Protein AF-A0A2X3J809-F1 (afdb_monomer_lite)

Structure (mmCIF, N/CA/C/O backbone):
data_AF-A0A2X3J809-F1
#
_entry.id   AF-A0A2X3J809-F1
#
loop_
_atom_site.group_PDB
_atom_site.id
_atom_site.type_symbol
_atom_site.label_atom_id
_atom_site.label_alt_id
_atom_site.label_comp_id
_atom_site.label_asym_id
_atom_site.label_entity_id
_atom_site.label_seq_id
_atom_site.pdbx_PDB_ins_code
_atom_site.Cartn_x
_atom_site.Cartn_y
_atom_site.Cartn_z
_atom_site.occupancy
_atom_site.B_iso_or_equiv
_atom_site.auth_seq_id
_atom_site.auth_comp_id
_atom_site.auth_asym_id
_atom_site.auth_atom_id
_atom_site.pdbx_PDB_model_num
ATOM 1 N N . MET A 1 1 ? 45.911 -4.364 -19.048 1.00 40.38 1 MET A N 1
ATOM 2 C CA . MET A 1 1 ? 47.006 -3.834 -19.887 1.00 40.38 1 MET A CA 1
ATOM 3 C C . MET A 1 1 ? 46.493 -2.550 -20.517 1.00 40.38 1 MET A C 1
ATOM 5 O O . MET A 1 1 ? 45.427 -2.573 -21.114 1.00 40.38 1 MET A O 1
ATOM 9 N N . VAL A 1 2 ? 47.147 -1.424 -20.239 1.00 45.34 2 VAL A N 1
ATOM 10 C CA . VAL A 1 2 ? 46.703 -0.082 -20.645 1.00 45.34 2 VAL A CA 1
ATOM 11 C C . VAL A 1 2 ? 47.252 0.215 -22.036 1.00 45.34 2 VAL A C 1
ATOM 13 O O . VAL A 1 2 ? 48.455 0.073 -22.239 1.00 45.34 2 VAL A O 1
ATOM 16 N N . VAL A 1 3 ? 46.411 0.695 -22.952 1.00 55.03 3 VAL A N 1
ATOM 17 C CA . VAL A 1 3 ? 46.874 1.407 -24.150 1.00 55.03 3 VAL A CA 1
ATOM 18 C C . VAL A 1 3 ? 46.124 2.733 -24.216 1.00 55.03 3 VAL A C 1
ATOM 20 O O . VAL A 1 3 ? 44.897 2.768 -24.234 1.00 55.03 3 VAL A O 1
ATOM 23 N N . ARG A 1 4 ? 46.891 3.823 -24.155 1.00 51.44 4 ARG A N 1
ATOM 24 C CA . ARG A 1 4 ? 46.439 5.216 -24.206 1.00 51.44 4 ARG A CA 1
ATOM 25 C C . ARG A 1 4 ? 46.683 5.694 -25.636 1.00 51.44 4 ARG A C 1
ATOM 27 O O . ARG A 1 4 ? 47.811 5.582 -26.106 1.00 51.44 4 ARG A O 1
ATOM 34 N N . GLY A 1 5 ? 45.659 6.207 -26.309 1.00 45.81 5 GLY A N 1
ATOM 35 C CA . GLY A 1 5 ? 45.765 6.815 -27.636 1.00 45.81 5 GLY A CA 1
ATOM 36 C C . GLY A 1 5 ? 45.104 8.186 -27.607 1.00 45.81 5 GLY A C 1
ATOM 37 O O . GLY A 1 5 ? 43.903 8.289 -27.390 1.00 45.81 5 GLY A O 1
ATOM 38 N N . ALA A 1 6 ? 45.923 9.223 -27.732 1.00 49.56 6 ALA A N 1
ATOM 39 C CA . ALA A 1 6 ? 45.580 10.625 -27.565 1.00 49.56 6 ALA A CA 1
ATOM 40 C C . ALA A 1 6 ? 44.672 11.175 -28.677 1.00 49.56 6 ALA A C 1
ATOM 42 O O . ALA A 1 6 ? 44.905 10.888 -29.849 1.00 49.56 6 ALA A O 1
ATOM 43 N N . LYS A 1 7 ? 43.748 12.073 -28.311 1.00 41.41 7 LYS A N 1
ATOM 44 C CA . LYS A 1 7 ? 43.626 13.407 -28.923 1.00 41.41 7 LYS A CA 1
ATOM 45 C C . LYS A 1 7 ? 42.698 14.269 -28.065 1.00 41.41 7 LYS A C 1
ATOM 47 O O . LYS A 1 7 ? 41.488 14.081 -28.070 1.00 41.41 7 LYS A O 1
ATOM 52 N N . GLU A 1 8 ? 43.284 15.185 -27.309 1.00 61.34 8 GLU A N 1
ATOM 53 C CA . GLU A 1 8 ? 42.560 16.240 -26.602 1.00 61.34 8 GLU A CA 1
ATOM 54 C C . GLU A 1 8 ? 42.170 17.318 -27.630 1.00 61.34 8 GLU A C 1
ATOM 56 O O . GLU A 1 8 ? 43.069 17.835 -28.302 1.00 61.34 8 GLU A O 1
ATOM 61 N N . PRO A 1 9 ? 40.878 17.631 -27.848 1.00 54.44 9 PRO A N 1
ATOM 62 C CA . PRO A 1 9 ? 40.501 18.791 -28.635 1.00 54.44 9 PRO A CA 1
ATOM 63 C C . PRO A 1 9 ? 40.468 20.050 -27.763 1.00 54.44 9 PRO A C 1
ATOM 65 O O . PRO A 1 9 ? 40.027 20.035 -26.616 1.00 54.44 9 PRO A O 1
ATOM 68 N N . GLU A 1 10 ? 40.964 21.130 -28.360 1.00 50.47 10 GLU A N 1
ATOM 69 C CA . GLU A 1 10 ? 41.133 22.475 -27.822 1.00 50.47 10 GLU A CA 1
ATOM 70 C C . GLU A 1 10 ? 39.976 23.004 -26.965 1.00 50.47 10 GLU A C 1
ATOM 72 O O . GLU A 1 10 ? 38.811 23.040 -27.362 1.00 50.47 10 GLU A O 1
ATOM 77 N N . SER A 1 11 ? 40.364 23.551 -25.814 1.00 49.53 11 SER A N 1
ATOM 78 C CA . SER A 1 11 ? 39.566 24.408 -24.949 1.00 49.53 11 SER A CA 1
ATOM 79 C C . SER A 1 11 ? 39.173 25.704 -25.664 1.00 49.53 11 SER A C 1
ATOM 81 O O . SER A 1 11 ? 39.879 26.709 -25.572 1.00 49.53 11 SER A O 1
ATOM 83 N N . ARG A 1 12 ? 38.024 25.730 -26.340 1.00 55.31 12 ARG A N 1
ATOM 84 C CA . ARG A 1 12 ? 37.297 26.978 -26.614 1.00 55.31 12 ARG A CA 1
ATOM 85 C C . ARG A 1 12 ? 35.847 26.679 -26.984 1.00 55.31 12 ARG A C 1
ATOM 87 O O . ARG A 1 12 ? 35.567 25.694 -27.647 1.00 55.31 12 ARG A O 1
ATOM 94 N N . HIS A 1 13 ? 34.951 27.571 -26.561 1.00 48.03 13 HIS A N 1
ATOM 95 C CA . HIS A 1 13 ? 33.503 27.587 -26.831 1.00 48.03 13 HIS A CA 1
ATOM 96 C C . HIS A 1 13 ? 32.615 26.764 -25.873 1.00 48.03 13 HIS A C 1
ATOM 98 O O . HIS A 1 13 ? 31.774 25.978 -26.297 1.00 48.03 13 HIS A O 1
ATOM 104 N N . TRP A 1 14 ? 32.720 27.017 -24.563 1.00 46.69 14 TRP A N 1
ATOM 105 C CA . TRP A 1 14 ? 31.597 26.758 -23.653 1.00 46.69 14 TRP A CA 1
ATOM 106 C C . TRP A 1 14 ? 30.566 27.884 -23.841 1.00 46.69 14 TRP A C 1
ATOM 108 O O . TRP A 1 14 ? 30.759 28.996 -23.351 1.00 46.69 14 TRP A O 1
ATOM 118 N N . LEU A 1 15 ? 29.513 27.629 -24.619 1.00 54.59 15 LEU A N 1
ATOM 119 C CA . LEU A 1 15 ? 28.340 28.502 -24.702 1.00 54.59 15 LEU A CA 1
ATOM 120 C C . LEU A 1 15 ? 27.302 28.009 -23.678 1.00 54.59 15 LEU A C 1
ATOM 122 O O . LEU A 1 15 ? 26.871 26.857 -23.770 1.00 54.59 15 LEU A O 1
ATOM 126 N N . PRO A 1 16 ? 26.882 28.828 -22.696 1.00 49.75 16 PRO A N 1
ATOM 127 C CA . PRO A 1 16 ? 25.821 28.452 -21.776 1.00 49.75 16 PRO A CA 1
ATOM 128 C C . PRO A 1 16 ? 24.488 28.581 -22.519 1.00 49.75 16 PRO A C 1
ATOM 130 O O . PRO A 1 16 ? 24.013 29.689 -22.752 1.00 49.75 16 PRO A O 1
ATOM 133 N N . GLY A 1 17 ? 23.892 27.465 -22.938 1.00 50.94 17 GLY A N 1
ATOM 134 C CA . GLY A 1 17 ? 22.573 27.537 -23.574 1.00 50.94 17 GLY A CA 1
ATOM 135 C C . GLY A 1 17 ? 22.023 26.273 -24.218 1.00 50.94 17 GLY A C 1
ATOM 136 O O . GLY A 1 17 ? 20.816 26.200 -24.406 1.00 50.94 17 GLY A O 1
ATOM 137 N N . GLN A 1 18 ? 22.841 25.263 -24.512 1.00 51.81 18 GLN A N 1
ATOM 138 C CA . GLN A 1 18 ? 22.359 24.034 -25.152 1.00 51.81 18 GLN A CA 1
ATOM 139 C C . GLN A 1 18 ? 22.982 22.802 -24.502 1.00 51.81 18 GLN A C 1
ATOM 141 O O . GLN A 1 18 ? 23.981 22.245 -24.949 1.00 51.81 18 GLN A O 1
ATOM 146 N N . ALA A 1 19 ? 22.363 22.363 -23.409 1.00 46.34 19 ALA A N 1
ATOM 147 C CA . ALA A 1 19 ? 22.569 21.026 -22.873 1.00 46.34 19 ALA A CA 1
ATOM 148 C C . ALA A 1 19 ? 21.756 20.011 -23.702 1.00 46.34 19 ALA A C 1
ATOM 150 O O . ALA A 1 19 ? 20.809 19.412 -23.204 1.00 46.34 19 ALA A O 1
ATOM 151 N N . GLU A 1 20 ? 22.112 19.812 -24.974 1.00 51.75 20 GLU A N 1
ATOM 152 C CA . GLU A 1 20 ? 21.452 18.826 -25.857 1.00 51.75 20 GLU A CA 1
ATOM 153 C C . GLU A 1 20 ? 21.971 17.385 -25.673 1.00 51.75 20 GLU A C 1
ATOM 155 O O . GLU A 1 20 ? 21.726 16.508 -26.494 1.00 51.75 20 GLU A O 1
ATOM 160 N N . TRP A 1 21 ? 22.662 17.098 -24.568 1.00 47.06 21 TRP A N 1
ATOM 161 C CA . TRP A 1 21 ? 23.171 15.758 -24.242 1.00 47.06 21 TRP A CA 1
ATOM 162 C C . TRP A 1 21 ? 22.759 15.278 -22.843 1.00 47.06 21 TRP A C 1
ATOM 164 O O . TRP A 1 21 ? 23.357 14.365 -22.282 1.00 47.06 21 TRP A O 1
ATOM 174 N N . LEU A 1 22 ? 21.690 15.848 -22.287 1.00 43.97 22 LEU A N 1
ATOM 175 C CA . LEU A 1 22 ? 20.971 15.279 -21.148 1.00 43.97 22 LEU A CA 1
ATOM 176 C C . LEU A 1 22 ? 19.781 14.470 -21.670 1.00 43.97 22 LEU A C 1
ATOM 178 O O . LEU A 1 22 ? 18.618 14.819 -21.484 1.00 43.97 22 LEU A O 1
ATOM 182 N N . VAL A 1 23 ? 20.070 13.330 -22.299 1.00 48.03 23 VAL A N 1
ATOM 183 C CA . VAL A 1 23 ? 19.104 12.230 -22.271 1.00 48.03 23 VAL A CA 1
ATOM 184 C C . VAL A 1 23 ? 19.128 11.744 -20.829 1.00 48.03 23 VAL A C 1
ATOM 186 O O . VAL A 1 23 ? 19.938 10.895 -20.467 1.00 48.03 23 VAL A O 1
ATOM 189 N N . ALA A 1 24 ? 18.303 12.358 -19.977 1.00 51.22 24 ALA A N 1
ATOM 190 C CA . ALA A 1 24 ? 18.004 11.833 -18.658 1.00 51.22 24 ALA A CA 1
ATOM 191 C C . ALA A 1 24 ? 17.515 10.406 -18.889 1.00 51.22 24 ALA A C 1
ATOM 193 O O . ALA A 1 24 ? 16.397 10.200 -19.367 1.00 51.22 24 ALA A O 1
ATOM 194 N N . TRP A 1 25 ? 18.413 9.441 -18.683 1.00 44.59 25 TRP A N 1
ATOM 195 C CA . TRP A 1 25 ? 18.143 8.029 -18.869 1.00 44.59 25 TRP A CA 1
ATOM 196 C C . TRP A 1 25 ? 16.871 7.749 -18.093 1.00 44.59 25 TRP A C 1
ATOM 198 O O . TRP A 1 25 ? 16.827 7.938 -16.878 1.00 44.59 25 TRP A O 1
ATOM 208 N N . LYS A 1 26 ? 15.814 7.470 -18.855 1.00 49.25 26 LYS A N 1
ATOM 209 C CA . LYS A 1 26 ? 14.432 7.401 -18.408 1.00 49.25 26 LYS A CA 1
ATOM 210 C C . LYS A 1 26 ? 14.421 6.426 -17.241 1.00 49.25 26 LYS A C 1
ATOM 212 O O . LYS A 1 26 ? 14.527 5.223 -17.457 1.00 49.25 26 LYS A O 1
ATOM 217 N N . TYR A 1 27 ? 14.407 6.955 -16.021 1.00 46.06 27 TYR A N 1
ATOM 218 C CA . TYR A 1 27 ? 14.429 6.158 -14.805 1.00 46.06 27 TYR A CA 1
ATOM 219 C C . TYR A 1 27 ? 13.123 5.382 -14.843 1.00 46.06 27 TYR A C 1
ATOM 221 O O . TYR A 1 27 ? 12.068 5.960 -14.595 1.00 46.06 27 TYR A O 1
ATOM 229 N N . GLN A 1 28 ? 13.159 4.133 -15.311 1.00 54.62 28 GLN A N 1
ATOM 230 C CA . GLN A 1 28 ? 11.972 3.299 -15.335 1.00 54.62 28 GLN A CA 1
ATOM 231 C C . GLN A 1 28 ? 11.640 3.076 -13.865 1.00 54.62 28 GLN A C 1
ATOM 233 O O . GLN A 1 28 ? 12.425 2.421 -13.174 1.00 54.62 28 GLN A O 1
ATOM 238 N N . PRO A 1 29 ? 10.563 3.684 -13.338 1.00 59.44 29 PRO A N 1
ATOM 239 C CA . PRO A 1 29 ? 10.214 3.446 -11.957 1.00 59.44 29 PRO A CA 1
ATOM 240 C C . PRO A 1 29 ? 9.961 1.950 -11.843 1.00 59.44 29 PRO A C 1
ATOM 242 O O . PRO A 1 29 ? 9.260 1.372 -12.676 1.00 59.44 29 PRO A O 1
ATOM 245 N N . VAL A 1 30 ? 10.585 1.321 -10.852 1.00 72.88 30 VAL A N 1
ATOM 246 C CA . VAL A 1 30 ? 10.403 -0.100 -10.575 1.00 72.88 30 VAL A CA 1
ATOM 247 C C . VAL A 1 30 ? 8.982 -0.276 -10.049 1.00 72.88 30 VAL A C 1
ATOM 249 O O . VAL A 1 30 ? 8.748 -0.259 -8.842 1.00 72.88 30 VAL A O 1
ATOM 252 N N . ALA A 1 31 ? 8.032 -0.360 -10.974 1.00 83.19 31 ALA A N 1
ATOM 253 C CA . ALA A 1 31 ? 6.622 -0.559 -10.721 1.00 83.19 31 ALA A CA 1
ATOM 254 C C . ALA A 1 31 ? 6.230 -1.949 -11.221 1.00 83.19 31 ALA A C 1
ATOM 256 O O . ALA A 1 31 ? 6.598 -2.347 -12.328 1.00 83.19 31 ALA A O 1
ATOM 257 N N . GLN A 1 32 ? 5.513 -2.699 -10.395 1.00 88.06 32 GLN A N 1
ATOM 258 C CA . GLN A 1 32 ? 5.030 -4.039 -10.703 1.00 88.06 32 GLN A CA 1
ATOM 259 C C . GLN A 1 32 ? 3.582 -4.188 -10.255 1.00 88.06 32 GLN A C 1
ATOM 261 O O . GLN A 1 32 ? 3.149 -3.586 -9.271 1.00 88.06 32 GLN A O 1
ATOM 266 N N . VAL A 1 33 ? 2.834 -5.003 -10.994 1.00 90.38 33 VAL A N 1
ATOM 267 C CA . VAL A 1 33 ? 1.445 -5.315 -10.665 1.00 90.38 33 VAL A CA 1
ATOM 268 C C . VAL A 1 33 ? 1.423 -6.428 -9.626 1.00 90.38 33 VAL A C 1
ATOM 270 O O . VAL A 1 33 ? 2.071 -7.460 -9.795 1.00 90.38 33 VAL A O 1
ATOM 273 N N . ALA A 1 34 ? 0.672 -6.218 -8.550 1.00 91.56 34 ALA A N 1
ATOM 274 C CA . ALA A 1 34 ? 0.515 -7.181 -7.474 1.00 91.56 34 ALA A CA 1
ATOM 275 C C . ALA A 1 34 ? -0.960 -7.359 -7.111 1.00 91.56 34 ALA A C 1
ATOM 277 O O . ALA A 1 34 ? -1.725 -6.399 -7.047 1.00 91.56 34 ALA A O 1
ATOM 278 N N . GLU A 1 35 ? -1.346 -8.600 -6.835 1.00 92.31 35 GLU A N 1
ATOM 279 C CA . GLU A 1 35 ? -2.689 -8.935 -6.366 1.00 92.31 35 GLU A CA 1
ATOM 280 C C . GLU A 1 35 ? -2.814 -8.686 -4.859 1.00 92.31 35 GLU A C 1
ATOM 282 O O . GLU A 1 35 ? -1.957 -9.106 -4.073 1.00 92.31 35 GLU A O 1
ATOM 287 N N . VAL A 1 36 ? -3.897 -8.035 -4.441 1.00 92.81 36 VAL A N 1
ATOM 288 C CA . VAL A 1 36 ? -4.237 -7.825 -3.034 1.00 92.81 36 VAL A CA 1
ATOM 289 C C . VAL A 1 36 ? -4.857 -9.100 -2.472 1.00 92.81 36 VAL A C 1
ATOM 291 O O . VAL A 1 36 ? -5.988 -9.446 -2.784 1.00 92.81 36 VAL A O 1
ATOM 294 N N . LYS A 1 37 ? -4.147 -9.789 -1.578 1.00 93.00 37 LYS A N 1
ATOM 295 C CA . LYS A 1 37 ? -4.652 -11.007 -0.924 1.00 93.00 37 LYS A CA 1
ATOM 296 C C . LYS A 1 37 ? -5.593 -10.713 0.235 1.00 93.00 37 LYS A C 1
ATOM 298 O O . LYS A 1 37 ? -6.559 -11.434 0.453 1.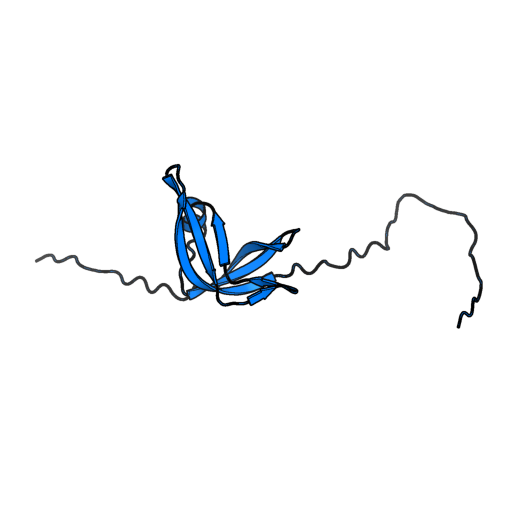00 93.00 37 LYS A O 1
ATOM 303 N N . ALA A 1 38 ? -5.268 -9.700 1.031 1.00 91.12 38 ALA A N 1
ATOM 304 C CA . ALA A 1 38 ? -6.028 -9.359 2.226 1.00 91.12 38 ALA A CA 1
ATOM 305 C C . ALA A 1 38 ? -5.748 -7.921 2.655 1.00 91.12 38 ALA A C 1
ATOM 307 O O . ALA A 1 38 ? -4.683 -7.373 2.373 1.00 91.12 38 ALA A O 1
ATOM 308 N N . ILE A 1 39 ? -6.673 -7.339 3.412 1.00 91.75 39 ILE A N 1
ATOM 309 C CA . ILE A 1 39 ? -6.529 -6.005 3.995 1.00 91.75 39 ILE A CA 1
ATOM 310 C C . ILE A 1 39 ? -6.570 -6.152 5.513 1.00 91.75 39 ILE A C 1
ATOM 312 O O . ILE A 1 39 ? -7.505 -6.725 6.065 1.00 91.75 39 ILE A O 1
ATOM 316 N N . GLN A 1 40 ? -5.527 -5.672 6.183 1.00 91.75 40 GLN A N 1
ATOM 317 C CA . GLN A 1 40 ? -5.427 -5.630 7.635 1.00 91.75 40 GLN A CA 1
ATOM 318 C C . GLN A 1 40 ? -5.632 -4.206 8.143 1.00 91.75 40 GLN A C 1
ATOM 320 O O . GLN A 1 40 ? -5.067 -3.248 7.613 1.00 91.75 40 GLN A O 1
ATOM 325 N N . PHE A 1 41 ? -6.383 -4.090 9.232 1.00 92.25 41 PHE A N 1
ATOM 326 C CA . PHE A 1 41 ? -6.575 -2.842 9.958 1.00 92.25 41 PHE A CA 1
ATOM 327 C C . PHE A 1 41 ? -5.756 -2.904 11.245 1.00 92.25 41 PHE A C 1
ATOM 329 O O . PHE A 1 41 ? -6.010 -3.732 12.118 1.00 92.25 41 PHE A O 1
ATOM 336 N N . ALA A 1 42 ? -4.742 -2.052 11.347 1.00 88.12 42 ALA A N 1
ATOM 337 C CA . ALA A 1 42 ? -3.898 -1.931 12.524 1.00 88.12 42 ALA A CA 1
ATOM 338 C C . ALA A 1 42 ? -4.369 -0.742 13.368 1.00 88.12 42 ALA A C 1
ATOM 340 O O . ALA A 1 42 ? -4.406 0.389 12.884 1.00 88.12 42 ALA A O 1
ATOM 341 N N . VAL A 1 43 ? -4.709 -0.989 14.632 1.00 90.88 43 VAL A N 1
ATOM 342 C CA . VAL A 1 43 ? -5.123 0.056 15.577 1.00 90.88 43 VAL A CA 1
ATOM 343 C C . VAL A 1 43 ? -3.929 0.443 16.443 1.00 90.88 43 VAL A C 1
ATOM 345 O O . VAL A 1 43 ? -3.351 -0.392 17.137 1.00 90.88 43 VAL A O 1
ATOM 348 N N . GLY A 1 44 ? -3.523 1.710 16.377 1.00 87.44 44 GLY A N 1
ATOM 349 C CA . GLY A 1 44 ? -2.451 2.246 17.211 1.00 87.44 44 GLY A CA 1
ATOM 350 C C . GLY A 1 44 ? -2.904 2.545 18.643 1.00 87.44 44 GLY A C 1
ATOM 351 O O . GLY A 1 44 ? -4.094 2.651 18.928 1.00 87.44 44 GLY A O 1
ATOM 352 N N . LYS A 1 45 ? -1.940 2.791 19.540 1.00 87.12 45 LYS A N 1
ATOM 353 C CA . LYS A 1 45 ? -2.188 3.145 20.956 1.00 87.12 45 LYS A CA 1
ATOM 354 C C . LYS A 1 45 ? -3.075 4.386 21.146 1.00 87.12 45 LYS A C 1
ATOM 356 O O . LYS A 1 45 ? -3.717 4.527 22.175 1.00 87.12 45 LYS A O 1
ATOM 361 N N . SER A 1 46 ? -3.106 5.280 20.159 1.00 86.19 46 SER A N 1
ATOM 362 C CA . SER A 1 46 ? -3.916 6.505 20.143 1.00 86.19 46 SER A CA 1
ATOM 363 C C . SER A 1 46 ? -5.296 6.331 19.493 1.00 86.19 46 SER A C 1
ATOM 365 O O . SER A 1 46 ? -5.965 7.323 19.225 1.00 86.19 46 SER A O 1
ATOM 367 N N . GLY A 1 47 ? -5.706 5.100 19.165 1.00 87.75 47 GLY A N 1
ATOM 368 C CA . GLY A 1 47 ? -6.970 4.817 18.474 1.00 87.75 47 GLY A CA 1
ATOM 369 C C . GLY A 1 47 ? -6.960 5.133 16.973 1.00 87.75 47 GLY A C 1
ATOM 370 O O . GLY A 1 47 ? -7.957 4.915 16.291 1.00 87.75 47 GLY A O 1
ATOM 371 N N . LYS A 1 48 ? -5.838 5.617 16.421 1.00 89.62 48 LYS A N 1
ATOM 372 C CA . LYS A 1 48 ? -5.690 5.819 14.973 1.00 89.62 48 LYS A CA 1
ATOM 373 C C . LYS A 1 48 ? -5.650 4.467 14.259 1.00 89.62 48 LYS A C 1
ATOM 375 O O . LYS A 1 48 ? -4.834 3.611 14.603 1.00 89.62 48 LYS A O 1
ATOM 380 N N . ILE A 1 49 ? -6.510 4.309 13.256 1.00 90.12 49 ILE A N 1
ATOM 381 C CA . ILE A 1 49 ? -6.598 3.103 12.428 1.00 90.12 49 ILE A CA 1
ATOM 382 C C . ILE A 1 49 ? -5.765 3.307 11.162 1.00 90.12 49 ILE A C 1
ATOM 384 O O . ILE A 1 49 ? -6.017 4.227 10.379 1.00 90.12 49 ILE A O 1
ATOM 388 N N . SER A 1 50 ? -4.797 2.420 10.962 1.00 91.12 50 SER A N 1
ATOM 389 C CA . SER A 1 50 ? -3.973 2.335 9.762 1.00 91.12 50 SER A CA 1
ATOM 390 C C . SER A 1 50 ? -4.379 1.123 8.935 1.00 91.12 50 SER A C 1
ATOM 392 O O . SER A 1 50 ? -4.587 0.036 9.471 1.00 91.12 50 SER A O 1
ATOM 394 N N . VAL A 1 51 ? -4.457 1.297 7.623 1.00 92.88 51 VAL A N 1
ATOM 395 C CA . VAL A 1 51 ? -4.808 0.242 6.675 1.00 92.88 51 VAL A CA 1
ATOM 396 C C . VAL A 1 51 ? -3.547 -0.275 6.000 1.00 92.88 51 VAL A C 1
ATOM 398 O O . VAL A 1 51 ? -2.711 0.487 5.506 1.00 92.88 51 VAL A O 1
ATOM 401 N N . VAL A 1 52 ? -3.414 -1.594 5.985 1.00 92.62 52 VAL A N 1
ATOM 402 C CA . VAL A 1 52 ? -2.266 -2.307 5.443 1.00 92.62 52 VAL A CA 1
ATOM 403 C C . VAL A 1 52 ? -2.773 -3.371 4.479 1.00 92.62 52 VAL A C 1
ATOM 405 O O . VAL A 1 52 ? -3.515 -4.262 4.880 1.00 92.62 52 VAL A O 1
ATOM 408 N N . ALA A 1 53 ? -2.361 -3.304 3.217 1.00 92.25 53 ALA A N 1
ATOM 409 C CA . ALA A 1 53 ? -2.669 -4.339 2.239 1.00 92.25 53 ALA A CA 1
ATOM 410 C C . ALA A 1 53 ? -1.573 -5.409 2.243 1.00 92.25 53 ALA A C 1
ATOM 412 O O . ALA A 1 53 ? -0.381 -5.109 2.131 1.00 92.25 53 ALA A O 1
ATOM 413 N N . SER A 1 54 ? -1.987 -6.666 2.358 1.00 93.44 54 SER A N 1
ATOM 414 C CA . SER A 1 54 ? -1.161 -7.826 2.048 1.00 93.44 54 SER A CA 1
ATOM 415 C C . SER A 1 54 ? -1.308 -8.170 0.583 1.00 93.44 54 SER A C 1
ATOM 417 O O . SER A 1 54 ? -2.415 -8.371 0.089 1.00 93.44 54 SER A O 1
ATOM 419 N N . LEU A 1 55 ? -0.172 -8.286 -0.080 1.00 93.12 55 LEU A N 1
ATOM 420 C CA . LEU A 1 55 ? -0.066 -8.557 -1.498 1.00 93.12 55 LEU A CA 1
ATOM 421 C C . LEU A 1 55 ? 0.464 -9.969 -1.729 1.00 93.12 55 LEU A C 1
ATOM 423 O O . LEU A 1 55 ? 1.130 -10.560 -0.869 1.00 93.12 55 LEU A O 1
ATOM 427 N N . ALA A 1 56 ? 0.201 -10.505 -2.915 1.00 91.31 56 ALA A N 1
ATOM 428 C CA . ALA A 1 56 ? 0.988 -11.610 -3.428 1.00 91.31 56 ALA A CA 1
ATOM 429 C C . ALA A 1 56 ? 2.475 -11.201 -3.453 1.00 91.31 56 ALA A C 1
ATOM 431 O O . ALA A 1 56 ? 2.780 -10.053 -3.778 1.00 91.31 56 ALA A O 1
ATOM 432 N N . PRO A 1 57 ? 3.407 -12.095 -3.071 1.00 91.31 57 PRO A N 1
ATOM 433 C CA . PRO A 1 57 ? 4.816 -11.743 -3.037 1.00 91.31 57 PRO A CA 1
ATOM 434 C C . PRO A 1 57 ? 5.308 -11.370 -4.432 1.00 91.31 57 PRO A C 1
ATOM 436 O O . PRO A 1 57 ? 5.331 -12.218 -5.319 1.00 91.31 57 PRO A O 1
ATOM 439 N N . VAL A 1 58 ? 5.711 -10.116 -4.596 1.00 90.19 58 VAL A N 1
ATOM 440 C CA . VAL A 1 58 ? 6.190 -9.570 -5.863 1.00 90.19 58 VAL A CA 1
ATOM 441 C C . VAL A 1 58 ? 7.621 -9.071 -5.682 1.00 90.19 58 VAL A C 1
ATOM 443 O O . VAL A 1 58 ? 7.975 -8.532 -4.629 1.00 90.19 58 VAL A O 1
ATOM 446 N N . MET A 1 59 ? 8.465 -9.307 -6.681 1.00 87.12 59 MET A N 1
ATOM 447 C CA . MET A 1 59 ? 9.826 -8.777 -6.711 1.00 87.12 59 MET A CA 1
ATOM 448 C C . MET A 1 59 ? 9.772 -7.385 -7.330 1.00 87.12 59 MET A C 1
ATOM 450 O O . MET A 1 59 ? 9.415 -7.244 -8.497 1.00 87.12 59 MET A O 1
ATOM 454 N N . LEU A 1 60 ? 10.079 -6.359 -6.541 1.00 86.69 60 LEU A N 1
ATOM 455 C CA . LEU A 1 60 ? 10.339 -5.018 -7.044 1.00 86.69 60 LEU A CA 1
ATOM 456 C C . LEU A 1 60 ? 11.836 -4.782 -6.903 1.00 86.69 60 LEU A C 1
ATOM 458 O O . LEU A 1 60 ? 12.338 -4.696 -5.781 1.00 86.69 60 LEU A O 1
ATOM 462 N N . ASP A 1 61 ? 12.521 -4.664 -8.036 1.00 82.19 61 ASP A N 1
ATOM 463 C CA . ASP A 1 61 ? 13.977 -4.535 -8.087 1.00 82.19 61 ASP A CA 1
ATOM 464 C C . ASP A 1 61 ? 14.611 -5.767 -7.414 1.00 82.19 61 ASP A C 1
ATOM 466 O O . ASP A 1 61 ? 14.244 -6.897 -7.738 1.00 82.19 61 ASP A O 1
ATOM 470 N N . ASP A 1 62 ? 15.469 -5.574 -6.414 1.00 82.69 62 ASP A N 1
ATOM 471 C CA . ASP A 1 62 ? 16.067 -6.657 -5.622 1.00 82.69 62 ASP A CA 1
ATOM 472 C C . ASP A 1 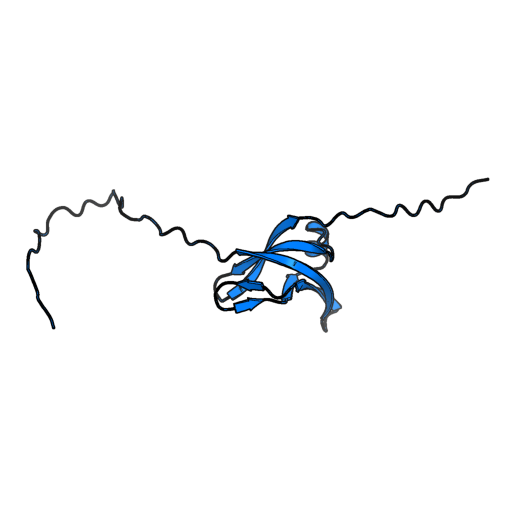62 ? 15.271 -6.984 -4.333 1.00 82.69 62 ASP A C 1
ATOM 474 O O . ASP A 1 62 ? 15.719 -7.723 -3.457 1.00 82.69 62 ASP A O 1
ATOM 478 N N . LYS A 1 63 ? 14.069 -6.414 -4.156 1.00 84.31 63 LYS A N 1
ATOM 479 C CA . LYS A 1 63 ? 13.288 -6.529 -2.911 1.00 84.31 63 LYS A CA 1
ATOM 480 C C . LYS A 1 63 ? 11.988 -7.294 -3.116 1.00 84.31 63 LYS A C 1
ATOM 482 O O . LYS A 1 63 ? 11.158 -6.967 -3.960 1.00 84.31 63 LYS A O 1
ATOM 487 N N . LYS A 1 64 ? 11.745 -8.265 -2.236 1.00 90.06 64 LYS A N 1
ATOM 488 C CA . LYS A 1 64 ? 10.463 -8.966 -2.149 1.00 90.06 64 LYS A CA 1
ATOM 489 C C . LYS A 1 64 ? 9.469 -8.153 -1.324 1.00 90.06 64 LY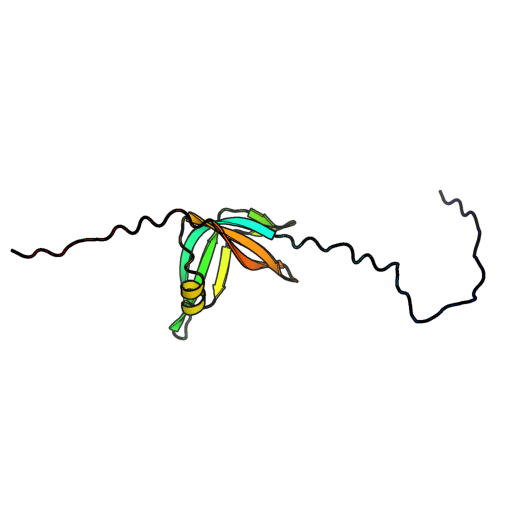S A C 1
ATOM 491 O O . LYS A 1 64 ? 9.615 -8.031 -0.108 1.00 90.06 64 LYS A O 1
ATOM 496 N N . VAL A 1 65 ? 8.432 -7.637 -1.972 1.00 90.25 65 VAL A N 1
ATOM 497 C CA . VAL A 1 65 ? 7.350 -6.890 -1.325 1.00 90.25 65 VAL A CA 1
ATOM 498 C C . VAL A 1 65 ? 6.136 -7.800 -1.166 1.00 90.25 65 VAL A C 1
ATOM 500 O O . VAL A 1 65 ? 5.662 -8.422 -2.111 1.00 90.25 65 VAL A O 1
ATOM 503 N N . GLN A 1 66 ? 5.630 -7.890 0.062 1.00 92.31 66 GLN A N 1
ATOM 504 C CA . GLN A 1 66 ? 4.424 -8.662 0.406 1.00 92.31 66 GLN A CA 1
ATOM 505 C C . GLN A 1 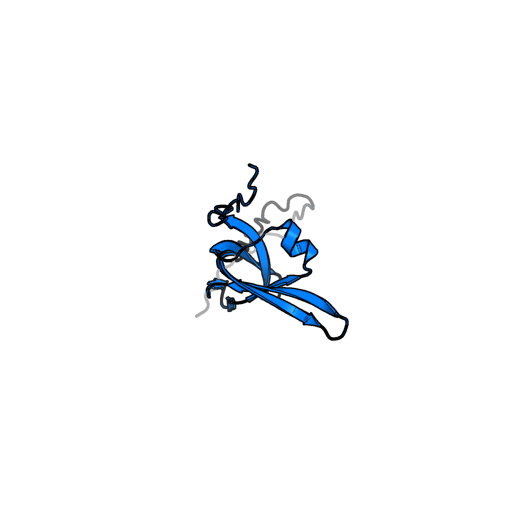66 ? 3.373 -7.817 1.123 1.00 92.31 66 GLN A C 1
ATOM 507 O O . GLN A 1 66 ? 2.252 -8.262 1.359 1.00 92.31 66 GLN A O 1
ATOM 512 N N . ARG A 1 67 ? 3.748 -6.612 1.547 1.00 91.00 67 ARG A N 1
ATOM 513 C CA . ARG A 1 67 ? 2.914 -5.748 2.366 1.00 91.00 67 ARG A CA 1
ATOM 514 C C . ARG A 1 67 ? 3.172 -4.304 1.988 1.00 91.00 67 ARG A C 1
ATOM 516 O O . ARG A 1 67 ? 4.326 -3.891 1.894 1.00 91.00 67 ARG A O 1
ATOM 523 N N . VAL A 1 68 ? 2.095 -3.551 1.828 1.00 91.06 68 VAL A N 1
ATOM 524 C CA . VAL A 1 68 ? 2.138 -2.120 1.547 1.00 91.06 68 VAL A CA 1
ATOM 525 C C . VAL A 1 68 ? 1.193 -1.383 2.489 1.00 91.06 68 VAL A C 1
ATOM 527 O O . VAL A 1 68 ? 0.116 -1.871 2.839 1.00 91.06 68 VAL A O 1
ATOM 530 N N . ASN A 1 69 ? 1.622 -0.215 2.954 1.00 90.75 69 ASN A N 1
ATOM 531 C CA . ASN A 1 69 ? 0.798 0.637 3.798 1.00 90.75 69 ASN A CA 1
ATOM 532 C C . ASN A 1 69 ? -0.056 1.548 2.907 1.00 90.75 69 ASN A C 1
ATOM 534 O O . ASN A 1 69 ? 0.484 2.260 2.065 1.00 90.75 69 ASN A O 1
ATOM 538 N N . ILE A 1 70 ? -1.378 1.521 3.092 1.00 89.62 70 ILE A N 1
ATOM 539 C CA . ILE A 1 70 ? -2.309 2.415 2.383 1.00 89.62 70 ILE A CA 1
ATOM 540 C C . ILE A 1 70 ? -2.442 3.752 3.132 1.00 89.62 70 ILE A C 1
ATOM 542 O O . ILE A 1 70 ? -2.725 4.786 2.531 1.00 89.62 70 ILE A O 1
ATOM 546 N N . GLY A 1 71 ? -2.215 3.747 4.447 1.00 88.88 71 GLY A N 1
ATOM 547 C CA . GLY A 1 71 ? -2.326 4.912 5.317 1.00 88.88 71 GLY A CA 1
ATOM 548 C C . GLY A 1 71 ? -3.618 4.874 6.120 1.00 88.88 71 GLY A C 1
ATOM 549 O O . GLY A 1 71 ? -3.886 3.908 6.828 1.00 88.88 71 GLY A O 1
ATOM 550 N N . SER A 1 72 ? -4.413 5.938 6.054 1.00 90.19 72 SER A N 1
ATOM 551 C CA . SER A 1 72 ? -5.661 6.058 6.816 1.00 90.19 72 SER A CA 1
ATOM 552 C C . SER A 1 72 ? -6.836 5.344 6.144 1.00 90.19 72 SER A C 1
ATOM 554 O O . SER A 1 72 ? -6.884 5.221 4.921 1.00 90.19 72 SER A O 1
ATOM 556 N N . VAL A 1 73 ? -7.846 4.975 6.939 1.00 89.06 73 VAL A N 1
ATOM 557 C CA . VAL A 1 73 ? -9.102 4.370 6.447 1.00 89.06 73 VAL A CA 1
ATOM 558 C C . VAL A 1 73 ? -9.778 5.230 5.380 1.00 89.06 73 VAL A C 1
ATOM 560 O O . VAL A 1 73 ? -10.217 4.701 4.367 1.00 89.06 73 VAL A O 1
ATOM 563 N N . ARG A 1 74 ? -9.787 6.557 5.551 1.00 89.56 74 ARG A N 1
ATOM 564 C CA . ARG A 1 74 ? -10.335 7.487 4.554 1.00 89.56 74 ARG A CA 1
ATOM 565 C C . ARG A 1 74 ? -9.653 7.348 3.188 1.00 89.56 74 ARG A C 1
ATOM 567 O O . ARG A 1 74 ? -10.331 7.253 2.176 1.00 89.56 74 ARG A O 1
ATOM 574 N N . ARG A 1 75 ? -8.317 7.285 3.162 1.00 88.00 75 ARG A N 1
ATOM 575 C CA . ARG A 1 75 ? -7.557 7.116 1.913 1.00 88.00 75 ARG A CA 1
ATOM 576 C C . ARG A 1 75 ? -7.850 5.762 1.275 1.00 88.00 75 ARG A C 1
ATOM 578 O O . ARG A 1 75 ? -8.001 5.677 0.069 1.00 88.00 75 ARG A O 1
ATOM 585 N N . TRP A 1 76 ? -7.977 4.713 2.082 1.00 90.62 76 TRP A N 1
ATOM 586 C CA . TRP A 1 76 ? -8.393 3.408 1.577 1.00 90.62 76 TRP A CA 1
ATOM 587 C C . TRP A 1 76 ? -9.794 3.444 0.942 1.00 90.62 76 TRP A C 1
ATOM 589 O O . TRP A 1 76 ? -9.968 2.897 -0.142 1.00 90.62 76 TRP A O 1
ATOM 599 N N . GLN A 1 77 ? -10.759 4.130 1.562 1.00 88.31 77 GLN A N 1
ATOM 600 C CA . GLN A 1 77 ? -12.114 4.298 1.021 1.00 88.31 77 GLN A CA 1
ATOM 601 C C . GLN A 1 77 ? -12.134 5.085 -0.295 1.00 88.31 77 GLN A C 1
ATOM 603 O O . GLN A 1 77 ? -12.885 4.731 -1.195 1.00 88.31 77 GLN A O 1
ATOM 608 N N . GLU A 1 78 ? -11.302 6.122 -0.426 1.00 89.12 78 GLU A N 1
ATOM 609 C CA . GLU A 1 78 ? -11.164 6.897 -1.669 1.00 89.12 78 GLU A CA 1
ATOM 610 C C . GLU A 1 78 ? -10.655 6.030 -2.834 1.00 89.12 78 GLU A C 1
ATOM 612 O O . GLU A 1 78 ? -11.082 6.206 -3.972 1.00 89.12 78 GLU A O 1
ATOM 617 N N . TRP A 1 79 ? -9.765 5.075 -2.550 1.00 85.44 79 TRP A N 1
ATOM 618 C CA . TRP A 1 79 ? -9.208 4.162 -3.553 1.00 85.44 79 TRP A CA 1
ATOM 619 C C . TRP A 1 79 ? -10.085 2.923 -3.788 1.00 85.44 79 TRP A C 1
ATOM 621 O O . TRP A 1 79 ? -9.957 2.273 -4.826 1.00 85.44 79 TRP A O 1
ATOM 631 N N . ASP A 1 80 ? -10.967 2.619 -2.833 1.00 86.75 80 ASP A N 1
ATOM 632 C CA . ASP A 1 80 ? -11.920 1.507 -2.836 1.00 86.75 80 ASP A CA 1
ATOM 633 C C . ASP A 1 80 ? -11.277 0.138 -3.142 1.00 86.75 80 ASP A C 1
ATOM 635 O O . ASP A 1 80 ? -11.849 -0.701 -3.835 1.00 86.75 80 ASP A O 1
ATOM 639 N N . ILE A 1 81 ? -10.066 -0.084 -2.618 1.00 87.56 81 ILE A N 1
ATOM 640 C CA . ILE A 1 81 ? -9.284 -1.309 -2.848 1.00 87.56 81 ILE A CA 1
ATOM 641 C C . ILE A 1 81 ? -9.907 -2.473 -2.077 1.00 87.56 81 ILE A C 1
ATOM 643 O O . ILE A 1 81 ? -10.084 -2.390 -0.859 1.00 87.56 81 ILE A O 1
ATOM 647 N N . ALA A 1 82 ? -10.155 -3.587 -2.752 1.00 87.75 82 ALA A N 1
ATOM 648 C CA . ALA A 1 82 ? -10.642 -4.823 -2.160 1.00 87.75 82 ALA A CA 1
ATOM 649 C C . ALA A 1 82 ? -9.633 -5.977 -2.319 1.00 87.75 82 ALA A C 1
ATOM 651 O O . ALA A 1 82 ? -8.751 -5.938 -3.180 1.00 87.75 82 ALA A O 1
ATOM 652 N N . PRO A 1 83 ? -9.733 -7.034 -1.491 1.00 89.31 83 PRO A N 1
ATOM 653 C CA . PRO A 1 83 ? -9.054 -8.295 -1.776 1.00 89.31 83 PRO A CA 1
ATOM 654 C C . PRO A 1 83 ? -9.480 -8.840 -3.149 1.00 89.31 83 PRO A C 1
ATOM 656 O O . PRO A 1 83 ? -10.668 -8.846 -3.461 1.00 89.31 83 PRO A O 1
ATOM 659 N N . GLY A 1 84 ? -8.518 -9.306 -3.943 1.00 87.75 84 GLY A N 1
ATOM 660 C CA . GLY A 1 84 ? -8.703 -9.742 -5.331 1.00 87.75 84 GLY A CA 1
ATOM 661 C C . GLY A 1 84 ? -8.421 -8.659 -6.377 1.00 87.75 84 GLY A C 1
ATOM 662 O O . GLY A 1 84 ? -8.311 -8.975 -7.561 1.00 87.75 84 GLY A O 1
ATOM 663 N N . ASP A 1 85 ? -8.253 -7.399 -5.968 1.00 90.31 85 ASP A N 1
ATOM 664 C CA . ASP A 1 85 ? -7.846 -6.333 -6.884 1.00 90.31 85 ASP A CA 1
ATOM 665 C C . ASP A 1 85 ? -6.361 -6.448 -7.241 1.00 90.31 85 ASP A C 1
ATOM 667 O O . ASP A 1 85 ? -5.532 -6.877 -6.432 1.00 90.31 85 ASP A O 1
ATOM 671 N N . GLN A 1 86 ? -6.008 -6.021 -8.453 1.00 90.31 86 GLN A N 1
ATOM 672 C CA . GLN A 1 86 ? -4.620 -5.871 -8.874 1.00 90.31 86 GLN A CA 1
ATOM 673 C C . GLN A 1 86 ? -4.228 -4.401 -8.818 1.00 90.31 86 GLN A C 1
ATOM 675 O O . GLN A 1 86 ? -4.844 -3.544 -9.456 1.00 90.31 86 GLN A O 1
ATOM 680 N N . ILE A 1 87 ? -3.174 -4.116 -8.065 1.00 90.88 87 ILE A N 1
ATOM 681 C CA . ILE A 1 87 ? -2.659 -2.768 -7.859 1.00 90.88 87 ILE A CA 1
ATOM 682 C C . ILE A 1 87 ? -1.249 -2.642 -8.428 1.00 90.88 87 ILE A C 1
ATOM 684 O O . ILE A 1 87 ? -0.465 -3.592 -8.405 1.00 90.88 87 ILE A O 1
ATOM 688 N N . LEU A 1 88 ? -0.923 -1.456 -8.926 1.00 90.44 88 LEU A N 1
ATOM 689 C CA . LEU A 1 88 ? 0.424 -1.083 -9.312 1.00 90.44 88 LEU A CA 1
ATOM 690 C C . LEU A 1 88 ? 1.171 -0.601 -8.071 1.00 90.44 88 LEU A C 1
ATOM 692 O O . LEU A 1 88 ? 0.750 0.345 -7.399 1.00 90.44 88 LEU A O 1
ATOM 696 N N . VAL A 1 89 ? 2.279 -1.265 -7.770 1.00 90.94 89 VAL A N 1
ATOM 697 C CA . VAL A 1 89 ? 3.132 -0.946 -6.627 1.00 90.94 89 VAL A CA 1
ATOM 698 C C . VAL A 1 89 ? 4.503 -0.565 -7.142 1.00 90.94 89 VAL A C 1
ATOM 700 O O . VAL A 1 89 ? 5.055 -1.282 -7.973 1.00 90.94 89 VAL A O 1
ATOM 703 N N . SER A 1 90 ? 5.075 0.513 -6.613 1.00 88.44 90 SER A N 1
ATOM 704 C CA . SER A 1 90 ? 6.456 0.905 -6.882 1.00 88.44 90 SER A CA 1
ATOM 705 C C . SER A 1 90 ? 7.267 1.111 -5.616 1.00 88.44 90 SER A C 1
ATOM 707 O O . SER A 1 90 ? 6.739 1.238 -4.508 1.00 88.44 90 SER A O 1
ATOM 709 N N . LEU A 1 91 ? 8.587 1.144 -5.782 1.00 87.50 91 LEU A N 1
ATOM 710 C CA . LEU A 1 91 ? 9.503 1.548 -4.729 1.00 87.50 91 LEU A CA 1
ATOM 711 C C . LEU A 1 91 ? 9.783 3.046 -4.811 1.00 87.50 91 LEU A C 1
ATOM 713 O O . LEU A 1 91 ? 10.274 3.576 -5.804 1.00 87.50 91 LEU A O 1
ATOM 717 N N . ALA A 1 92 ? 9.496 3.730 -3.713 1.00 82.25 92 ALA A N 1
ATOM 718 C CA . ALA A 1 92 ? 9.778 5.137 -3.527 1.00 82.25 92 ALA A CA 1
ATOM 719 C C . ALA A 1 92 ? 11.145 5.347 -2.899 1.00 82.25 92 ALA A C 1
ATOM 721 O O . ALA A 1 92 ? 11.366 4.859 -1.788 1.00 82.25 92 ALA A O 1
ATOM 722 N N . GLY A 1 93 ? 12.004 6.135 -3.552 1.00 78.25 93 GLY A N 1
ATOM 723 C CA . GLY A 1 93 ? 13.279 6.597 -2.997 1.00 78.25 93 GLY A CA 1
ATOM 724 C C . GLY A 1 93 ? 14.074 5.461 -2.353 1.00 78.25 93 GLY A C 1
ATOM 725 O O . GLY A 1 93 ? 14.675 4.645 -3.038 1.00 78.25 93 GLY A O 1
ATOM 726 N N . GLN A 1 94 ? 14.015 5.374 -1.024 1.00 72.75 94 GLN A N 1
ATOM 727 C CA . GLN A 1 94 ? 14.739 4.411 -0.191 1.00 72.75 94 GLN A CA 1
ATOM 728 C C . GLN A 1 94 ? 14.100 3.006 -0.096 1.00 72.75 94 GLN A C 1
ATOM 730 O O . GLN A 1 94 ? 14.302 2.286 0.882 1.00 72.75 94 GLN A O 1
ATOM 735 N N . GLY A 1 95 ? 13.317 2.592 -1.095 1.00 78.44 95 GLY A N 1
ATOM 736 C CA . GLY A 1 95 ? 12.700 1.261 -1.127 1.00 78.44 95 GLY A CA 1
ATOM 737 C C . GLY A 1 95 ? 11.422 1.135 -0.296 1.00 78.44 95 GLY A C 1
ATOM 738 O O . GLY A 1 95 ? 11.080 0.035 0.136 1.00 78.44 95 GLY A O 1
ATOM 739 N N . ILE A 1 96 ? 10.719 2.244 -0.052 1.00 84.38 96 ILE A N 1
ATOM 740 C CA . ILE A 1 96 ? 9.409 2.210 0.603 1.00 84.38 96 ILE A CA 1
ATOM 741 C C . ILE A 1 96 ? 8.374 1.810 -0.455 1.00 84.38 96 ILE A C 1
ATOM 743 O O . ILE A 1 96 ? 8.214 2.552 -1.428 1.00 84.38 96 ILE A O 1
ATOM 747 N N . PRO A 1 97 ? 7.665 0.678 -0.303 1.00 88.25 97 PRO A N 1
ATOM 748 C CA . PRO A 1 97 ? 6.628 0.300 -1.249 1.00 88.25 97 PRO A CA 1
ATOM 749 C C . PRO A 1 97 ? 5.471 1.299 -1.175 1.00 88.25 97 PRO A C 1
ATOM 751 O O . PRO A 1 97 ? 4.973 1.609 -0.089 1.00 88.25 97 PRO A O 1
ATOM 754 N N . ARG A 1 98 ? 5.046 1.800 -2.332 1.00 88.62 98 ARG A N 1
ATOM 755 C CA . ARG A 1 98 ? 3.898 2.693 -2.500 1.00 88.62 98 ARG A CA 1
ATOM 756 C C . ARG A 1 98 ? 2.943 2.124 -3.529 1.00 88.62 98 ARG A C 1
ATOM 758 O O . ARG A 1 98 ? 3.356 1.431 -4.448 1.00 88.62 98 ARG A O 1
ATOM 765 N N . ILE A 1 99 ? 1.669 2.438 -3.347 1.00 88.94 99 ILE A N 1
ATOM 766 C CA . ILE A 1 99 ? 0.624 2.147 -4.322 1.00 88.94 99 ILE A CA 1
ATOM 767 C C . ILE A 1 99 ? 0.538 3.352 -5.251 1.00 88.94 99 ILE A C 1
ATOM 769 O O . ILE A 1 99 ? 0.331 4.467 -4.764 1.00 88.94 99 ILE A O 1
ATOM 773 N N . ASP A 1 100 ? 0.709 3.119 -6.547 1.00 88.12 100 ASP A N 1
ATOM 774 C CA . ASP A 1 100 ? 0.608 4.165 -7.565 1.00 88.12 100 ASP A CA 1
ATOM 775 C C . ASP A 1 100 ? -0.769 4.180 -8.220 1.00 88.12 100 ASP A C 1
ATOM 777 O O . ASP A 1 100 ? -1.321 5.257 -8.424 1.00 88.12 100 ASP A O 1
ATOM 781 N N . ASP A 1 101 ? -1.333 3.006 -8.524 1.00 86.56 101 ASP A N 1
ATOM 782 C CA . ASP A 1 101 ? -2.628 2.907 -9.202 1.00 86.56 101 ASP A CA 1
ATOM 783 C C . ASP A 1 101 ? -3.333 1.562 -8.954 1.00 86.56 101 ASP A C 1
ATOM 785 O O . ASP A 1 101 ? -2.720 0.598 -8.491 1.00 86.56 101 ASP A O 1
ATOM 789 N N . VAL A 1 102 ? -4.624 1.479 -9.275 1.00 88.62 102 VAL A N 1
ATOM 790 C CA . VAL A 1 102 ? -5.406 0.233 -9.280 1.00 88.62 102 VAL A CA 1
ATOM 791 C C . VAL A 1 102 ? -5.618 -0.194 -10.730 1.00 88.62 102 VAL A C 1
ATOM 793 O O . VAL A 1 102 ? -6.433 0.381 -11.443 1.00 88.62 102 VAL A O 1
ATOM 796 N N . VAL A 1 103 ? -4.881 -1.217 -11.162 1.00 86.81 103 VAL A N 1
ATOM 797 C CA . VAL A 1 103 ? -4.863 -1.682 -12.560 1.00 86.81 103 VAL A CA 1
ATOM 798 C C . VAL A 1 103 ? -6.120 -2.469 -12.900 1.00 86.81 103 VAL A C 1
ATOM 800 O O . VAL A 1 103 ? -6.673 -2.335 -13.989 1.00 86.81 103 VAL A O 1
ATOM 803 N N . TRP A 1 104 ? -6.578 -3.300 -11.966 1.00 83.81 104 TRP A N 1
ATOM 804 C CA . TRP A 1 104 ? -7.752 -4.132 -12.168 1.00 83.81 104 TRP A CA 1
ATOM 805 C C . TRP A 1 104 ? -8.552 -4.248 -10.884 1.00 83.81 104 TRP A C 1
ATOM 807 O O . TRP A 1 104 ? -8.010 -4.571 -9.828 1.00 83.81 104 TRP A O 1
ATOM 817 N N . ARG A 1 105 ? -9.862 -4.033 -10.994 1.00 83.75 105 ARG A N 1
ATOM 818 C CA . ARG A 1 105 ? -10.803 -4.315 -9.913 1.00 83.75 105 ARG A CA 1
ATOM 819 C C . ARG A 1 105 ? -11.448 -5.654 -10.201 1.00 83.75 105 ARG A C 1
ATOM 821 O O . ARG A 1 105 ? -12.172 -5.793 -11.188 1.00 83.75 105 ARG A O 1
ATOM 828 N N . GLY A 1 106 ? -11.146 -6.641 -9.368 1.00 66.12 106 GLY A N 1
ATOM 829 C CA . GLY A 1 106 ? -11.623 -8.007 -9.518 1.00 66.12 106 GLY A CA 1
ATOM 830 C C . GLY A 1 106 ? -13.112 -8.074 -9.220 1.00 66.12 106 GLY A C 1
ATOM 831 O O . GLY A 1 106 ? -13.492 -8.413 -8.110 1.00 66.12 106 GLY A O 1
ATOM 832 N N . GLY A 1 107 ? -13.941 -7.689 -10.196 1.00 59.69 107 GLY A N 1
ATOM 833 C CA . GLY A 1 107 ? -15.385 -7.903 -10.254 1.00 59.69 107 GLY A CA 1
ATOM 834 C C . GLY A 1 107 ? -16.079 -7.963 -8.896 1.00 59.69 107 GLY A C 1
ATOM 835 O O . GLY A 1 107 ? -16.487 -9.039 -8.461 1.00 59.69 107 GLY A O 1
ATOM 836 N N . ARG A 1 108 ? -16.284 -6.811 -8.247 1.00 56.31 108 ARG A N 1
ATOM 837 C CA . ARG A 1 108 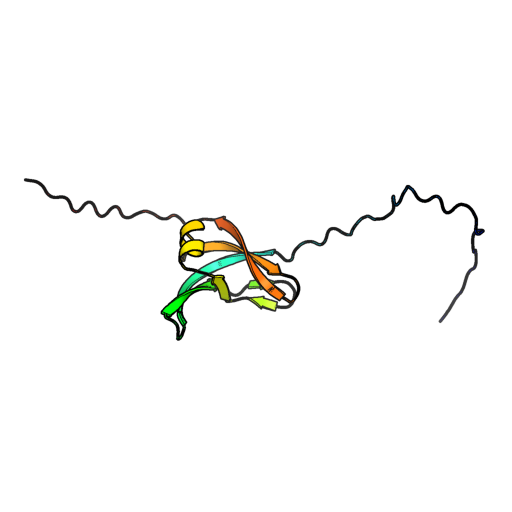? -17.321 -6.702 -7.216 1.00 56.31 108 ARG A CA 1
ATOM 838 C C . ARG A 1 108 ? -18.675 -6.941 -7.888 1.00 56.31 108 ARG A C 1
ATOM 840 O O . ARG A 1 108 ? -19.367 -6.003 -8.275 1.00 56.31 108 ARG A O 1
ATOM 847 N N . THR A 1 109 ? -19.086 -8.200 -7.994 1.00 51.78 109 THR A N 1
ATOM 848 C CA . THR A 1 109 ? -20.505 -8.542 -7.933 1.00 51.78 109 THR A CA 1
ATOM 849 C C . THR A 1 109 ? -20.971 -8.076 -6.567 1.00 51.78 109 THR A C 1
ATOM 851 O O . THR A 1 109 ? -20.794 -8.761 -5.560 1.00 51.78 109 THR A O 1
ATOM 854 N N . TYR A 1 110 ? -21.507 -6.863 -6.513 1.00 47.66 110 TYR A N 1
ATOM 855 C CA . TYR A 1 110 ? -22.365 -6.456 -5.424 1.00 47.66 110 TYR A CA 1
ATOM 856 C C . TYR A 1 110 ? -23.457 -7.531 -5.342 1.00 47.66 110 TYR A C 1
ATOM 858 O O . TYR A 1 110 ? -24.327 -7.638 -6.201 1.00 47.66 110 TYR A O 1
ATOM 866 N N . LYS A 1 111 ? -23.391 -8.414 -4.344 1.00 48.53 111 LYS A N 1
ATOM 867 C CA . LYS A 1 111 ? -24.589 -9.133 -3.925 1.00 48.53 111 LYS A CA 1
ATOM 868 C C . LYS A 1 111 ? -25.481 -8.045 -3.341 1.00 48.53 111 LYS A C 1
ATOM 870 O O . LYS A 1 111 ? -25.315 -7.663 -2.188 1.00 48.53 111 LYS A O 1
ATOM 875 N N . THR A 1 112 ? -26.361 -7.479 -4.163 1.00 54.06 112 THR A N 1
ATOM 876 C CA . THR A 1 112 ? -27.542 -6.785 -3.662 1.00 54.06 112 THR A CA 1
ATOM 877 C C . THR A 1 112 ? -28.303 -7.805 -2.833 1.00 54.06 112 THR A C 1
ATOM 879 O O . THR A 1 112 ? -28.981 -8.679 -3.372 1.00 54.06 112 THR A O 1
ATOM 882 N N . ASP A 1 113 ? -28.133 -7.735 -1.518 1.00 51.25 113 ASP A N 1
ATOM 883 C CA . ASP A 1 113 ? -29.094 -8.299 -0.590 1.00 51.25 113 ASP A CA 1
ATOM 884 C C . ASP A 1 113 ? -30.396 -7.507 -0.765 1.00 51.25 113 ASP A C 1
ATOM 886 O O . ASP A 1 113 ? -30.619 -6.462 -0.157 1.00 51.25 113 ASP A O 1
ATOM 890 N N . THR A 1 114 ? -31.239 -7.958 -1.693 1.00 58.97 114 THR A N 1
ATOM 891 C CA . THR A 1 114 ? -32.639 -7.545 -1.768 1.00 58.97 114 THR A CA 1
ATOM 892 C C . THR A 1 114 ? -33.408 -8.359 -0.734 1.00 58.97 114 THR A C 1
ATOM 894 O O . THR A 1 114 ? -34.219 -9.217 -1.066 1.00 58.97 114 THR A O 1
ATOM 897 N N . THR A 1 115 ? -33.176 -8.071 0.547 1.00 61.28 115 THR A N 1
ATOM 898 C CA . THR A 1 115 ? -34.160 -8.353 1.594 1.00 61.28 115 THR A CA 1
ATOM 899 C C . THR A 1 115 ? -35.019 -7.108 1.785 1.00 61.28 115 THR A C 1
ATOM 901 O O . THR A 1 115 ? -34.804 -6.296 2.682 1.00 61.28 115 THR A O 1
ATOM 904 N N . ARG A 1 116 ? -36.024 -6.944 0.921 1.00 50.41 116 ARG A N 1
ATOM 905 C CA . ARG A 1 116 ? -37.216 -6.146 1.235 1.00 50.41 116 ARG A CA 1
ATOM 906 C C . ARG A 1 116 ? -38.450 -6.908 0.777 1.00 50.41 116 ARG A C 1
ATOM 908 O O . ARG A 1 116 ? -38.878 -6.798 -0.364 1.00 50.41 116 ARG A O 1
ATOM 915 N N . LYS A 1 117 ? -39.006 -7.680 1.713 1.00 54.88 117 LYS A N 1
ATOM 916 C CA . LYS A 1 117 ? -40.420 -8.064 1.723 1.00 54.88 117 LYS A CA 1
ATOM 917 C C . LYS A 1 117 ? -41.240 -6.766 1.739 1.00 54.88 117 LYS A C 1
ATOM 919 O O . LYS A 1 117 ? -40.939 -5.883 2.545 1.00 54.88 117 LYS A O 1
ATOM 924 N N . PRO A 1 118 ? -42.236 -6.630 0.859 1.00 53.75 118 PRO A N 1
ATOM 925 C CA . PRO A 1 118 ? -43.562 -6.370 1.403 1.00 53.75 118 PRO A CA 1
ATOM 926 C C . PRO A 1 118 ? -44.648 -7.133 0.640 1.00 53.75 118 PRO A C 1
ATOM 928 O O . PRO A 1 118 ? -44.764 -7.013 -0.576 1.00 53.75 118 PRO A O 1
ATOM 931 N N . LEU A 1 119 ? -45.400 -7.921 1.408 1.00 50.50 119 LEU A N 1
ATOM 932 C CA . LEU A 1 119 ? -46.842 -8.214 1.380 1.00 50.50 119 LEU A CA 1
ATOM 933 C C . LEU A 1 119 ? -47.073 -9.482 2.218 1.00 50.50 119 LEU A C 1
ATOM 935 O O . LEU A 1 119 ? -46.176 -10.370 2.253 1.00 50.50 119 LEU A O 1
#

Secondary structure (DSSP, 8-state):
---------------TT--TT---------EEEEEEEEEEEEEPTTS-EEEEEEEEEEEETTEEEEEEEEEEHHHHHHHT--TT-EEEEEEETTTEEEEEEEEE---------------

Organism: Escherichia coli (NCBI:txid562)

InterPro domains:
  IPR004150 NAD-dependent DNA ligase, OB-fold [PF03120] (34-105)
  IPR012340 Nucleic acid-binding, OB-fold [G3DSA:2.40.50.140] (31-116)
  IPR012340 Nucleic acid-binding, OB-fold [SSF50249] (32-106)
  IPR033136 NAD-dependent DNA ligase, conserved site [PS01056] (43-58)
  IPR050326 NAD-dependent DNA ligase B [PTHR47810] (8-106)

Sequence (119 aa):
MVVRGAKEPESRHWLPGQAEWLVAWKYQPVAQVAEVKAIQFAVGKSGKISVVASLAPVMLDDKKVQRVNIGSVRRWQEWDIAPGDQILVSLAGQGIPRIDDVVWRGGRTYKTDTTRKPL

pLDDT: mean 74.96, std 18.33, range [40.38, 93.44]

Foldseek 3Di:
DDDDDDDDDDPDDPDPDDPVPPPVVPPPFQKDKWAFADKDWDQDPVRFTWIKTATDFDDRPPDTDGIATQGHPVSCVVQVDDHGWIFIWGADDVGHIDTDHTPGDRDPPPPPPPPDDDD

Radius of gyration: 25.13 Å; 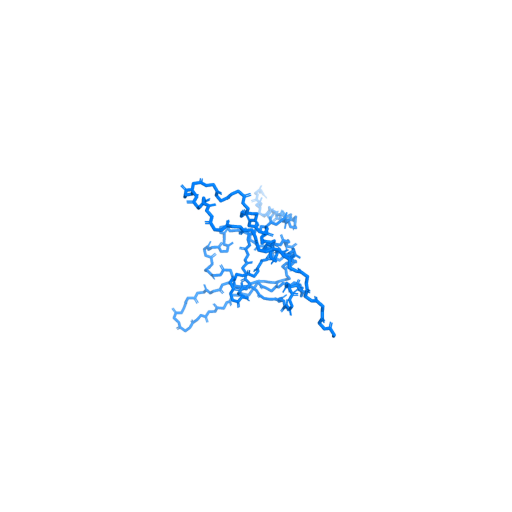chains: 1; bounding box: 94×40×50 Å